Protein AF-A0A3D1AVF1-F1 (afdb_monomer_lite)

Sequence (156 aa):
MLLETNTVFRLLERMPGQIGWTDMTPGHSFSLTTPEGVNSGIAARLLALPGSLPAYAPTGNGLAADGAVTALILQSPSGKRLAYVPGLPGVSETLLAELSECDTILVDGTFWTDDELVRVEGFGKLARDIGHLPVSGAEGSLAKFSGVPTTRKIYI

Secondary structure (DSSP, 8-state):
-HHHH-HHHHHHTSSTTS-------TT-EEEEE-TT--EEEEEEEEEEE-----TTSPTTS---STTSEEEEEEE-TTS-EEEEES--S---HHHHHHHHT-SEEEE--S-SSTTHHHHHHSS---TGGGT---SSSTTSHHHHHTT--S-EEEE-

pLDDT: mean 88.51, std 9.91, range [57.47, 98.0]

Radius of gyration: 17.78 Å; chains: 1; bounding box: 40×47×43 Å

Foldseek 3Di:
DQLVPAVVNVVCPPDPLSDDDDDADAPDKDFDADSVRHGPQKIKHKHWDQDAAPPRGDPPPPPDSTRSAIWMWIAHNVRAIEIEHQFALADDPVNLVVCLSHQEYEHHAPAQAQCRCCVPVVDDHGCNVHRHFHCDDCRGPVVVCVPSPNHHYHYD

Structure (mmCIF, N/CA/C/O backbone):
data_AF-A0A3D1AVF1-F1
#
_entry.id   AF-A0A3D1AVF1-F1
#
loop_
_atom_site.group_PDB
_atom_site.id
_atom_site.type_symbol
_atom_site.label_atom_id
_atom_site.label_alt_id
_atom_site.label_comp_id
_at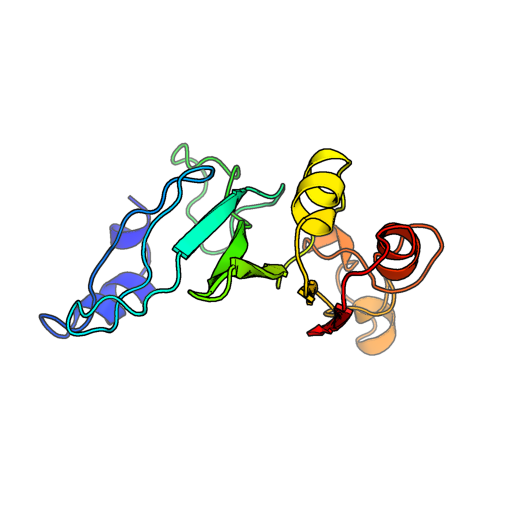om_site.label_asym_id
_atom_site.label_entity_id
_atom_site.label_seq_id
_atom_site.pdbx_PDB_ins_code
_atom_site.Cartn_x
_atom_site.Cartn_y
_atom_site.Cartn_z
_atom_site.occupancy
_atom_site.B_iso_or_equiv
_atom_site.auth_seq_id
_atom_site.auth_comp_id
_atom_site.auth_asym_id
_atom_site.auth_atom_id
_atom_site.pdbx_PDB_model_num
ATOM 1 N N . MET A 1 1 ? 14.296 17.783 10.866 1.00 61.38 1 MET A N 1
ATOM 2 C CA . MET A 1 1 ? 13.651 16.483 10.509 1.00 61.38 1 MET A CA 1
ATOM 3 C C . MET A 1 1 ? 12.705 16.722 9.315 1.00 61.38 1 MET A C 1
ATOM 5 O O . MET A 1 1 ? 12.344 17.873 9.152 1.00 61.38 1 MET A O 1
ATOM 9 N N . LEU A 1 2 ? 12.354 15.753 8.444 1.00 64.31 2 LEU A N 1
ATOM 10 C CA . LEU A 1 2 ? 11.735 15.962 7.095 1.00 64.31 2 LEU A CA 1
ATOM 11 C C . LEU A 1 2 ? 10.738 17.145 6.963 1.00 64.31 2 LEU A C 1
ATOM 13 O O . LEU A 1 2 ? 10.813 17.896 5.988 1.00 64.31 2 LEU A O 1
ATOM 17 N N . LEU A 1 3 ? 9.856 17.316 7.953 1.00 69.69 3 LEU A N 1
ATOM 18 C CA . LEU A 1 3 ? 8.843 18.379 8.044 1.00 69.69 3 LEU A CA 1
ATOM 19 C C . LEU A 1 3 ? 9.422 19.804 8.013 1.00 69.69 3 LEU A C 1
ATOM 21 O O . LEU A 1 3 ? 8.857 20.694 7.391 1.00 69.69 3 LEU A O 1
ATOM 25 N N . GLU A 1 4 ? 10.589 20.015 8.614 1.00 66.25 4 GLU A N 1
ATOM 26 C CA . GLU A 1 4 ? 11.241 21.329 8.692 1.00 66.25 4 GLU A CA 1
ATOM 27 C C . GLU A 1 4 ? 12.030 21.661 7.418 1.00 66.25 4 GLU A C 1
ATOM 29 O O . GLU A 1 4 ? 12.247 22.826 7.084 1.00 66.25 4 GLU A O 1
ATOM 34 N N . THR A 1 5 ? 12.487 20.628 6.705 1.00 66.94 5 THR A N 1
ATOM 35 C CA . THR A 1 5 ? 13.428 20.759 5.582 1.00 66.94 5 THR A CA 1
ATOM 36 C C . THR A 1 5 ? 12.757 20.814 4.212 1.00 66.94 5 THR A C 1
ATOM 38 O O . THR A 1 5 ? 13.400 21.217 3.247 1.00 66.94 5 THR A O 1
ATOM 41 N N . ASN A 1 6 ? 11.485 20.416 4.098 1.00 71.88 6 ASN A N 1
ATOM 42 C CA . ASN A 1 6 ? 10.771 20.375 2.822 1.00 71.88 6 ASN A CA 1
ATOM 43 C C . ASN A 1 6 ? 9.686 21.463 2.763 1.00 71.88 6 ASN A C 1
ATOM 45 O O . ASN A 1 6 ? 8.827 21.589 3.636 1.00 71.88 6 ASN A O 1
ATOM 49 N N . THR A 1 7 ? 9.740 22.272 1.705 1.00 75.88 7 THR A N 1
ATOM 50 C CA . THR A 1 7 ? 8.889 23.452 1.521 1.00 75.88 7 THR A CA 1
ATOM 51 C C . THR A 1 7 ? 7.401 23.125 1.418 1.00 75.88 7 THR A C 1
ATOM 53 O O . THR A 1 7 ? 6.592 23.965 1.805 1.00 75.88 7 THR A O 1
ATOM 56 N N . VAL A 1 8 ? 7.025 21.921 0.972 1.00 77.00 8 VAL A N 1
ATOM 57 C CA . VAL A 1 8 ? 5.621 21.479 0.916 1.00 77.00 8 VAL A CA 1
ATOM 58 C C . VAL A 1 8 ? 5.022 21.392 2.319 1.00 77.00 8 VAL A C 1
ATOM 60 O O . VAL A 1 8 ? 3.929 21.907 2.539 1.00 77.00 8 VAL A O 1
ATOM 63 N N . PHE A 1 9 ? 5.748 20.839 3.295 1.00 75.88 9 PHE A N 1
ATOM 64 C CA . PHE A 1 9 ? 5.256 20.753 4.676 1.00 75.88 9 PHE A CA 1
ATOM 65 C C . PHE A 1 9 ? 5.168 22.132 5.345 1.00 75.88 9 PHE A C 1
ATOM 67 O O . PHE A 1 9 ? 4.227 22.396 6.086 1.00 75.88 9 PHE A O 1
ATOM 74 N N . ARG A 1 10 ? 6.046 23.075 4.983 1.00 75.44 10 ARG A N 1
ATOM 75 C CA . ARG A 1 10 ? 5.931 24.470 5.450 1.00 75.44 10 ARG A CA 1
ATOM 76 C C . ARG A 1 10 ? 4.733 25.218 4.861 1.00 75.44 10 ARG A C 1
ATOM 78 O O . ARG A 1 10 ? 4.197 26.111 5.511 1.00 75.44 10 ARG A O 1
ATOM 85 N N . LEU A 1 11 ? 4.319 24.908 3.627 1.00 81.44 11 LEU A N 1
ATOM 86 C CA . LEU A 1 11 ? 3.098 25.484 3.036 1.00 81.44 11 LEU A CA 1
ATOM 87 C C . LEU A 1 11 ? 1.853 25.036 3.796 1.00 81.44 11 LEU A C 1
ATOM 89 O O . LEU A 1 11 ? 0.945 25.827 4.035 1.00 81.44 11 LEU A O 1
ATOM 93 N N . LEU A 1 12 ? 1.867 23.768 4.169 1.00 81.12 12 LEU A N 1
ATOM 94 C CA . LEU A 1 12 ? 0.857 23.056 4.926 1.00 81.12 12 LEU A CA 1
ATOM 95 C C . LEU A 1 12 ? 0.665 23.631 6.356 1.00 81.12 12 LEU A C 1
ATOM 97 O O . LEU A 1 12 ? -0.437 23.590 6.892 1.00 81.12 12 LEU A O 1
ATOM 101 N N . GLU A 1 13 ? 1.685 24.278 6.928 1.00 79.56 13 GLU A N 1
ATOM 102 C CA . GLU A 1 13 ? 1.629 24.956 8.239 1.00 79.56 13 GLU A CA 1
ATOM 103 C C . GLU A 1 13 ? 1.209 26.440 8.185 1.00 79.56 13 GLU A C 1
ATOM 105 O O . GLU A 1 13 ? 1.143 27.107 9.219 1.00 79.56 13 GLU A O 1
ATOM 110 N N . ARG A 1 14 ? 0.928 27.001 7.000 1.00 81.81 14 ARG A N 1
ATOM 111 C CA . ARG A 1 14 ? 0.628 28.443 6.859 1.00 81.81 14 ARG A CA 1
ATOM 112 C C . ARG A 1 14 ? -0.637 28.890 7.588 1.00 81.81 14 ARG A C 1
ATOM 114 O O . ARG A 1 14 ? -0.736 30.063 7.944 1.00 81.81 14 ARG A O 1
ATOM 121 N N . MET A 1 15 ? -1.596 27.988 7.768 1.00 83.38 15 MET A N 1
ATOM 122 C CA . MET A 1 15 ? -2.851 28.258 8.460 1.00 83.38 15 MET A CA 1
ATOM 123 C C . MET A 1 15 ? -2.862 27.510 9.801 1.00 83.38 15 MET A C 1
ATOM 125 O O . MET A 1 15 ? -2.815 26.277 9.804 1.00 83.38 15 MET A O 1
ATOM 129 N N . PRO A 1 16 ? -2.943 28.216 10.946 1.00 81.81 16 PRO A N 1
ATOM 130 C CA . PRO A 1 16 ? -3.027 27.571 12.252 1.00 81.81 16 PRO A CA 1
ATOM 131 C C . PRO A 1 16 ? -4.190 26.574 12.314 1.00 81.81 16 PRO A C 1
ATOM 133 O O . PRO A 1 16 ? -5.314 26.906 11.942 1.00 81.81 16 PRO A O 1
ATOM 136 N N . GLY A 1 17 ? -3.920 25.354 12.783 1.00 79.81 17 GLY A N 1
ATOM 137 C CA . GLY A 1 17 ? -4.931 24.300 12.921 1.00 79.81 17 GLY A CA 1
ATOM 138 C C . GLY A 1 17 ? -5.344 23.608 11.616 1.00 79.81 17 GLY A C 1
ATOM 139 O O . GLY A 1 17 ? -6.246 22.779 11.647 1.00 79.81 17 GLY A O 1
ATOM 140 N N . GLN A 1 18 ? -4.696 23.900 10.481 1.00 82.75 18 GLN A N 1
ATOM 141 C CA . GLN A 1 18 ? -4.982 23.221 9.211 1.00 82.75 18 GLN A CA 1
ATOM 142 C C . GLN A 1 18 ? -4.555 21.743 9.207 1.00 82.75 18 GLN A C 1
ATOM 144 O O . GLN A 1 18 ? -5.084 20.960 8.420 1.00 82.75 18 GLN A O 1
ATOM 149 N N . ILE A 1 19 ? -3.599 21.361 10.062 1.00 84.12 19 ILE A N 1
ATOM 150 C CA . ILE A 1 19 ? -3.006 20.020 10.084 1.00 84.12 19 ILE A CA 1
ATOM 151 C C . ILE A 1 19 ? -2.901 19.509 11.509 1.00 84.12 19 ILE A C 1
ATOM 153 O O . ILE A 1 19 ? -2.389 20.196 12.392 1.00 84.12 19 ILE A O 1
ATOM 157 N N . GLY A 1 20 ? -3.346 18.269 11.696 1.00 82.00 20 GLY A N 1
ATOM 158 C CA . GLY A 1 20 ? -3.006 17.443 12.843 1.00 82.00 20 GLY A CA 1
ATOM 159 C C . GLY A 1 20 ? -2.023 16.362 12.412 1.00 82.00 20 GLY A C 1
ATOM 160 O O . GLY A 1 20 ? -2.268 15.655 11.436 1.00 82.00 20 GLY A O 1
ATOM 161 N N . TRP A 1 21 ? -0.917 16.234 13.140 1.00 83.75 21 TRP A N 1
ATOM 162 C CA . TRP A 1 21 ? -0.005 15.105 12.989 1.00 83.75 21 TRP A CA 1
ATOM 163 C C . TRP A 1 21 ? -0.422 13.994 13.944 1.00 83.75 21 TRP A C 1
ATOM 165 O O . TRP A 1 21 ? -0.757 14.241 15.102 1.00 83.75 21 TRP A O 1
ATOM 175 N N . THR A 1 22 ? -0.427 12.761 13.456 1.00 84.38 22 THR A N 1
ATOM 176 C CA . THR A 1 22 ? -0.649 11.572 14.277 1.00 84.38 22 THR A CA 1
ATOM 177 C C . THR A 1 22 ? 0.402 10.556 13.895 1.00 84.38 22 THR A C 1
ATOM 179 O O . THR A 1 22 ? 0.448 10.111 12.748 1.00 84.38 22 THR A O 1
ATOM 182 N N . ASP A 1 23 ? 1.250 10.212 14.856 1.00 86.06 23 ASP A N 1
ATOM 183 C CA . ASP A 1 23 ? 2.268 9.197 14.650 1.00 86.06 23 ASP A CA 1
ATOM 184 C C . ASP A 1 23 ? 1.613 7.820 14.563 1.00 86.06 23 ASP A C 1
ATOM 186 O O . ASP A 1 23 ? 0.740 7.461 15.357 1.00 86.06 23 ASP A O 1
ATOM 190 N N . MET A 1 24 ? 2.047 7.039 13.579 1.00 87.06 24 MET A N 1
ATOM 191 C CA . MET A 1 24 ? 1.565 5.685 13.348 1.00 87.06 24 MET A CA 1
ATOM 192 C C . MET A 1 24 ? 2.764 4.751 13.265 1.00 87.06 24 MET A C 1
ATOM 194 O O . MET A 1 24 ? 3.630 4.907 12.405 1.00 87.06 24 MET A O 1
ATOM 198 N N . THR A 1 25 ? 2.805 3.760 14.150 1.00 88.88 25 THR A N 1
ATOM 199 C CA . THR A 1 25 ? 3.893 2.780 14.183 1.00 88.88 25 THR A CA 1
ATOM 200 C C . THR A 1 25 ? 3.492 1.536 13.390 1.00 88.88 25 THR A C 1
ATOM 202 O O . THR A 1 25 ? 2.468 0.923 13.713 1.00 88.88 25 THR A O 1
ATOM 205 N N . PRO A 1 26 ? 4.278 1.110 12.383 1.00 88.56 26 PRO A N 1
ATOM 206 C CA . PRO A 1 26 ? 4.065 -0.166 11.706 1.00 88.56 26 PRO A CA 1
ATOM 207 C C . PRO A 1 26 ? 3.910 -1.331 12.689 1.00 88.56 26 PRO A C 1
ATOM 209 O O . PRO A 1 26 ? 4.588 -1.397 13.712 1.00 88.56 26 PRO A O 1
ATOM 212 N N . GLY A 1 27 ? 2.984 -2.241 12.395 1.00 89.25 27 GLY A N 1
ATOM 213 C CA . GLY A 1 27 ? 2.651 -3.380 13.255 1.00 89.25 27 GLY A CA 1
ATOM 214 C C . GLY A 1 27 ? 1.677 -3.073 14.399 1.00 89.25 27 GLY A C 1
ATOM 215 O O . GLY A 1 27 ? 1.047 -4.001 14.904 1.00 89.25 27 GLY A O 1
ATOM 216 N N . HIS A 1 28 ? 1.466 -1.806 14.763 1.00 91.94 28 HIS A N 1
ATOM 217 C CA . HIS A 1 28 ? 0.514 -1.430 15.809 1.00 91.94 28 HIS A CA 1
ATOM 218 C C . HIS A 1 28 ? -0.845 -1.036 15.227 1.00 91.94 28 HIS A C 1
ATOM 220 O O . HIS A 1 28 ? -0.937 -0.402 14.175 1.00 91.94 28 HIS A O 1
ATOM 226 N N . SER A 1 29 ? -1.911 -1.431 15.926 1.00 93.62 29 SER A N 1
ATOM 227 C CA . SER A 1 29 ? -3.276 -1.046 15.562 1.00 93.62 29 SER A CA 1
ATOM 228 C C . SER A 1 29 ? -3.657 0.287 16.203 1.00 93.62 29 SER A C 1
ATOM 230 O O . SER A 1 29 ? -3.331 0.533 17.363 1.00 93.62 29 SER A O 1
ATOM 232 N N . PHE A 1 30 ? -4.390 1.117 15.469 1.00 94.44 30 PHE A N 1
ATOM 233 C CA . PHE A 1 30 ? -4.928 2.399 15.920 1.00 94.44 30 PHE A CA 1
ATOM 234 C C . PHE A 1 30 ? -6.360 2.590 15.406 1.00 94.44 30 PHE A C 1
ATOM 236 O O . PHE A 1 30 ? -6.789 1.923 14.467 1.00 94.44 30 PHE A O 1
ATOM 243 N N . SER A 1 31 ? -7.132 3.473 16.042 1.00 94.62 31 SER A N 1
ATOM 244 C CA . SER A 1 31 ? -8.480 3.821 15.570 1.00 94.62 31 SER A CA 1
ATOM 245 C C . SER A 1 31 ? -8.410 4.967 14.570 1.00 94.62 31 SER A C 1
ATOM 247 O O . SER A 1 31 ? -7.727 5.957 14.825 1.00 94.62 31 SER A O 1
ATOM 249 N N . LEU A 1 32 ? -9.155 4.867 13.471 1.00 93.00 32 LEU A N 1
ATOM 250 C CA . LEU A 1 32 ? -9.362 6.001 12.577 1.00 93.00 32 LEU A CA 1
ATOM 251 C C . LEU A 1 32 ? -10.410 6.942 13.165 1.00 93.00 32 LEU A C 1
ATOM 253 O O . LEU A 1 32 ? -11.506 6.513 13.546 1.00 93.00 32 LEU A O 1
ATOM 257 N N . THR A 1 33 ? -10.086 8.228 13.202 1.00 91.88 33 THR A N 1
ATOM 258 C CA . THR A 1 33 ? -10.977 9.282 13.681 1.00 91.88 33 THR A CA 1
ATOM 259 C C . THR A 1 33 ? -11.347 10.239 12.556 1.00 91.88 33 THR A C 1
ATOM 261 O O . THR A 1 33 ? -10.597 10.404 11.594 1.00 91.88 33 THR A O 1
ATOM 264 N N . THR A 1 34 ? -12.500 10.893 12.678 1.00 87.25 34 THR A N 1
ATOM 265 C CA . THR A 1 34 ? -12.822 12.062 11.851 1.00 87.25 34 THR A CA 1
ATOM 266 C C . THR A 1 34 ? -11.878 13.226 12.189 1.00 87.25 34 THR A C 1
ATOM 268 O O . THR A 1 34 ? -11.195 13.174 13.221 1.00 87.25 34 THR A O 1
ATOM 271 N N . PRO A 1 35 ? -11.832 14.293 11.370 1.00 81.50 35 PRO A N 1
ATOM 272 C CA . PRO A 1 35 ? -11.071 15.502 11.696 1.00 81.50 35 PRO A CA 1
ATOM 273 C C . PRO A 1 35 ? -11.442 16.120 13.055 1.00 81.50 35 PRO A C 1
ATOM 275 O O . PRO A 1 35 ? -10.596 16.711 13.718 1.00 81.50 35 PRO A O 1
ATOM 278 N N . GLU A 1 36 ? -12.681 15.931 13.511 1.00 86.38 36 GLU A N 1
ATOM 279 C CA . GLU A 1 36 ? -13.182 16.383 14.816 1.00 86.38 36 GLU A CA 1
ATOM 280 C C . GLU A 1 36 ? -12.810 15.432 15.972 1.00 86.38 36 GLU A C 1
ATOM 282 O O . GLU A 1 36 ? -13.224 15.647 17.110 1.00 86.38 36 GLU A O 1
ATOM 287 N N . GLY A 1 37 ? -12.055 14.363 15.700 1.00 87.56 37 GLY A N 1
ATOM 288 C CA . GLY A 1 37 ? -11.615 13.386 16.699 1.00 87.56 37 GLY A CA 1
ATOM 289 C C . GLY A 1 37 ? -12.648 12.306 17.034 1.00 87.56 37 GLY A C 1
ATOM 290 O O . GLY A 1 37 ? -12.452 11.541 17.979 1.00 87.56 37 GLY A O 1
ATOM 291 N N . VAL A 1 38 ? -13.743 12.202 16.276 1.00 93.06 38 VAL A N 1
ATOM 292 C CA . VAL A 1 38 ? -14.776 11.183 16.517 1.00 93.06 38 VAL A CA 1
ATOM 293 C C . VAL A 1 38 ? -14.295 9.827 16.007 1.00 93.06 38 VAL A C 1
ATOM 295 O O . VAL A 1 38 ? -13.886 9.705 14.856 1.00 93.06 38 VAL A O 1
ATOM 298 N N . ASN A 1 39 ? -14.355 8.789 16.844 1.00 93.62 39 ASN A N 1
ATOM 299 C CA . ASN A 1 39 ? -13.971 7.433 16.448 1.00 93.62 39 ASN A CA 1
ATOM 300 C C . ASN A 1 39 ? -14.929 6.891 15.371 1.00 93.62 39 ASN A C 1
ATOM 302 O O . ASN A 1 39 ? -16.141 6.839 15.578 1.00 93.62 39 ASN A O 1
ATOM 306 N N . SER A 1 40 ? -14.380 6.464 14.232 1.00 94.06 40 SER A N 1
ATOM 307 C CA . SER A 1 40 ? -15.151 5.906 13.108 1.00 94.06 40 SER A CA 1
ATOM 308 C C . SER A 1 40 ? -15.628 4.462 13.330 1.00 94.06 40 SER A C 1
ATOM 310 O O . SER A 1 40 ? -16.409 3.935 12.540 1.00 94.06 40 SER A O 1
ATOM 312 N N . GLY A 1 41 ? -15.124 3.793 14.368 1.00 95.69 41 GLY A N 1
ATOM 313 C CA . GLY A 1 41 ? -15.255 2.354 14.590 1.00 95.69 41 GLY A CA 1
ATOM 314 C C . GLY A 1 41 ? -14.325 1.506 13.716 1.00 95.69 41 GLY A C 1
ATOM 315 O O . GLY A 1 41 ? -14.339 0.282 13.833 1.00 95.69 41 GLY A O 1
ATOM 316 N N . ILE A 1 42 ? -13.522 2.125 12.844 1.00 96.62 42 ILE A N 1
ATOM 317 C CA . ILE A 1 42 ? -12.569 1.431 11.977 1.00 96.62 42 ILE A CA 1
ATOM 318 C C . ILE A 1 42 ? -11.212 1.374 12.676 1.00 96.62 42 ILE A C 1
ATOM 320 O O . ILE A 1 42 ? -10.617 2.406 12.995 1.00 96.62 42 ILE A O 1
ATOM 324 N N . ALA A 1 43 ? -10.712 0.158 12.880 1.00 96.75 43 ALA A N 1
ATOM 325 C CA . ALA A 1 43 ? -9.336 -0.066 13.299 1.00 96.75 43 ALA A CA 1
ATOM 326 C C . ALA A 1 43 ? -8.426 -0.142 12.068 1.00 96.75 43 ALA A C 1
ATOM 328 O O . ALA A 1 43 ? -8.814 -0.676 11.030 1.00 96.75 43 ALA A O 1
ATOM 329 N N . ALA A 1 44 ? -7.213 0.376 12.190 1.00 96.50 44 ALA A N 1
ATOM 330 C CA . ALA A 1 44 ? -6.214 0.405 11.140 1.00 96.50 44 ALA A CA 1
ATOM 331 C C . ALA A 1 44 ? -4.867 -0.096 11.666 1.00 96.50 44 ALA A C 1
ATOM 333 O O . ALA A 1 44 ? -4.530 0.136 12.825 1.00 96.50 44 ALA A O 1
ATOM 334 N N . ARG A 1 45 ? -4.087 -0.767 10.819 1.00 96.06 45 ARG A N 1
ATOM 335 C CA . ARG A 1 45 ? -2.708 -1.181 11.108 1.00 96.06 45 ARG A CA 1
ATOM 336 C C . ARG A 1 45 ? -1.844 -0.992 9.870 1.00 96.06 45 ARG A C 1
ATOM 338 O O . ARG A 1 45 ? -2.244 -1.377 8.773 1.00 96.06 45 ARG A O 1
ATOM 345 N N . LEU A 1 46 ? -0.655 -0.427 10.060 1.00 94.44 46 LEU A N 1
ATOM 346 C CA . LEU A 1 46 ? 0.327 -0.260 8.992 1.00 94.44 46 LEU A CA 1
ATOM 347 C C . LEU A 1 46 ? 1.208 -1.501 8.856 1.00 94.44 46 LEU A C 1
ATOM 349 O O . LEU A 1 46 ? 1.696 -2.040 9.852 1.00 94.44 46 LEU A O 1
ATOM 353 N N . LEU A 1 47 ? 1.456 -1.902 7.614 1.00 92.56 47 LEU A N 1
ATOM 354 C CA . LEU A 1 47 ? 2.479 -2.871 7.240 1.00 92.56 47 LEU A CA 1
ATOM 355 C C . LEU A 1 47 ? 3.568 -2.134 6.464 1.00 92.56 47 LEU A C 1
ATOM 357 O O . LEU A 1 47 ? 3.283 -1.528 5.432 1.00 92.56 47 LEU A O 1
ATOM 361 N N . ALA A 1 48 ? 4.804 -2.184 6.952 1.00 91.75 48 ALA A N 1
ATOM 362 C CA . ALA A 1 48 ? 5.945 -1.660 6.214 1.00 91.75 48 ALA A CA 1
ATOM 363 C C . ALA A 1 48 ? 6.265 -2.585 5.034 1.00 91.75 48 ALA A C 1
ATOM 365 O O . ALA A 1 48 ? 6.370 -3.802 5.204 1.00 91.75 48 ALA A O 1
ATOM 366 N N . LEU A 1 49 ? 6.422 -2.002 3.849 1.00 90.75 49 LEU A N 1
ATOM 367 C CA . LEU A 1 49 ? 6.862 -2.702 2.649 1.00 90.75 49 LEU A CA 1
ATOM 368 C C . LEU A 1 49 ? 8.301 -2.287 2.309 1.00 90.75 49 LEU A C 1
ATOM 370 O O . LEU A 1 49 ? 8.720 -1.184 2.678 1.00 90.75 49 LEU A O 1
ATOM 374 N N . PRO A 1 50 ? 9.066 -3.140 1.601 1.00 86.25 50 PRO A N 1
ATOM 375 C CA . PRO A 1 50 ? 10.343 -2.730 1.026 1.00 86.25 50 PRO A CA 1
ATOM 376 C C . PRO A 1 50 ? 10.143 -1.503 0.139 1.00 86.25 50 PRO A C 1
ATOM 378 O O . PRO A 1 50 ? 9.105 -1.374 -0.495 1.00 86.25 50 PRO A O 1
ATOM 381 N N . GLY A 1 51 ? 11.118 -0.609 0.047 1.00 83.94 51 GLY A N 1
ATOM 382 C CA . GLY A 1 51 ? 10.979 0.551 -0.821 1.00 83.94 51 GLY A CA 1
AT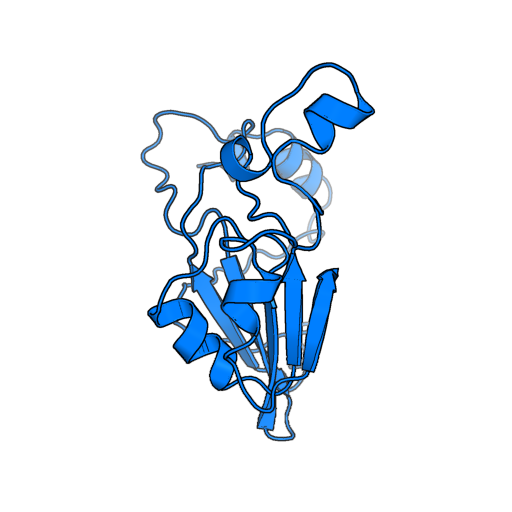OM 383 C C . GLY A 1 51 ? 12.154 1.500 -0.721 1.00 83.94 51 GLY A C 1
ATOM 384 O O . GLY A 1 51 ? 13.081 1.296 0.060 1.00 83.94 51 GLY A O 1
ATOM 385 N N . SER A 1 52 ? 12.103 2.548 -1.532 1.00 81.50 52 SER A N 1
ATOM 386 C CA . SER A 1 52 ? 13.033 3.669 -1.471 1.00 81.50 52 SER A CA 1
ATOM 387 C C . SER A 1 52 ? 12.305 4.911 -0.990 1.00 81.50 52 SER A C 1
ATOM 389 O O . SER A 1 52 ? 11.125 5.105 -1.282 1.00 81.50 52 SER A O 1
ATOM 391 N N . LEU A 1 53 ? 13.029 5.795 -0.308 1.00 84.25 53 LEU A N 1
ATOM 392 C CA . LEU A 1 53 ? 12.507 7.120 -0.017 1.00 84.25 53 LEU A CA 1
ATOM 393 C C . LEU A 1 53 ? 12.163 7.856 -1.326 1.00 84.25 53 LEU A C 1
ATOM 395 O O . LEU A 1 53 ? 12.862 7.686 -2.331 1.00 84.25 53 LEU A O 1
ATOM 399 N N . PRO A 1 54 ? 11.113 8.691 -1.326 1.00 81.94 54 PRO A N 1
ATOM 400 C CA . PRO A 1 54 ? 10.792 9.510 -2.484 1.00 81.94 54 PRO A CA 1
ATOM 401 C C . PRO A 1 54 ? 11.937 10.486 -2.783 1.00 81.94 54 PRO A C 1
ATOM 403 O O . PRO A 1 54 ? 12.643 10.922 -1.877 1.00 81.94 54 PRO A O 1
ATOM 406 N N . ALA A 1 55 ? 12.094 10.884 -4.047 1.00 82.56 55 ALA A N 1
ATOM 407 C CA . ALA A 1 55 ? 13.226 11.705 -4.500 1.00 82.56 55 ALA A CA 1
ATOM 408 C C . ALA A 1 55 ? 13.358 13.068 -3.789 1.00 82.56 55 ALA A C 1
ATOM 410 O O . ALA A 1 55 ? 14.441 13.643 -3.755 1.00 82.56 55 ALA A O 1
ATOM 411 N N . TYR A 1 56 ? 12.268 13.592 -3.220 1.00 79.69 56 TYR A N 1
ATOM 412 C CA . TYR A 1 56 ? 12.281 14.834 -2.441 1.00 79.69 56 TYR A CA 1
ATOM 413 C C . TYR A 1 56 ? 12.742 14.645 -0.987 1.00 79.69 56 TYR A C 1
ATOM 415 O O . TYR A 1 56 ? 12.894 15.633 -0.263 1.00 79.69 56 TYR A O 1
ATOM 423 N N . ALA A 1 57 ? 12.879 13.404 -0.511 1.00 80.62 57 ALA A N 1
ATOM 424 C CA . ALA A 1 57 ? 13.350 13.132 0.836 1.00 80.62 57 ALA A CA 1
ATOM 425 C C . ALA A 1 57 ? 14.856 13.442 0.927 1.00 80.62 57 ALA A C 1
ATOM 427 O O . ALA A 1 57 ? 15.619 13.072 0.033 1.00 80.62 57 ALA A O 1
ATOM 428 N N . PRO A 1 58 ? 15.312 14.112 1.997 1.00 71.94 58 PRO A N 1
ATOM 429 C CA . PRO A 1 58 ? 16.709 14.480 2.146 1.00 71.94 58 PRO A CA 1
ATOM 430 C C . PRO A 1 58 ? 17.583 13.233 2.323 1.00 71.94 58 PRO A C 1
ATOM 432 O O . PRO A 1 58 ? 17.347 12.401 3.201 1.00 71.94 58 PRO A O 1
ATOM 435 N N . THR A 1 59 ? 18.624 13.122 1.501 1.00 64.62 59 THR A N 1
ATOM 436 C CA . THR A 1 59 ? 19.637 12.066 1.595 1.00 64.62 59 THR A CA 1
ATOM 437 C C . THR A 1 59 ? 20.601 12.335 2.753 1.00 64.62 59 THR A C 1
ATOM 439 O O . THR A 1 59 ? 21.077 13.457 2.893 1.00 64.62 59 THR A O 1
ATOM 442 N N . GLY A 1 60 ? 20.951 11.307 3.537 1.00 58.56 60 GLY A N 1
ATOM 443 C CA . GLY A 1 60 ? 22.032 11.383 4.538 1.00 58.56 60 GLY A CA 1
ATOM 444 C C . GLY A 1 60 ? 21.604 11.644 5.987 1.00 58.56 60 GLY A C 1
ATOM 445 O O . GLY A 1 60 ? 22.456 11.672 6.869 1.00 58.56 60 GLY A O 1
ATOM 446 N N . ASN A 1 61 ? 20.303 11.765 6.265 1.00 58.78 61 ASN A N 1
ATOM 447 C CA . ASN A 1 61 ? 19.800 12.133 7.598 1.00 58.78 61 ASN A CA 1
ATOM 448 C C . ASN A 1 61 ? 19.459 10.926 8.495 1.00 58.78 61 ASN A C 1
ATOM 450 O O . ASN A 1 61 ? 18.766 11.088 9.495 1.00 58.78 61 ASN A O 1
ATOM 454 N N . GLY A 1 62 ? 19.871 9.709 8.120 1.00 57.47 62 GLY A N 1
ATOM 455 C CA . GLY A 1 62 ? 19.520 8.485 8.852 1.00 57.47 62 GLY A CA 1
ATOM 456 C C . GLY A 1 62 ? 18.038 8.095 8.770 1.00 57.47 62 GLY A C 1
ATOM 457 O O . GLY A 1 62 ? 17.591 7.263 9.552 1.00 57.47 62 GLY A O 1
ATOM 458 N N . LEU A 1 63 ? 17.271 8.679 7.838 1.00 64.75 63 LEU A N 1
ATOM 459 C CA . LEU A 1 63 ? 15.913 8.225 7.538 1.00 64.75 63 LEU A CA 1
ATOM 460 C C . LEU A 1 63 ? 15.997 6.810 6.960 1.00 64.75 63 LEU A C 1
ATOM 462 O O . LEU A 1 63 ? 16.543 6.615 5.873 1.00 64.75 63 LEU A O 1
ATOM 466 N N . ALA A 1 64 ? 15.483 5.832 7.703 1.00 66.44 64 ALA A N 1
ATOM 467 C CA . ALA A 1 64 ? 15.361 4.475 7.205 1.00 66.44 64 ALA A CA 1
ATOM 468 C C . ALA A 1 64 ? 14.365 4.461 6.038 1.00 66.44 64 ALA A C 1
ATOM 470 O O . ALA A 1 64 ? 13.308 5.089 6.101 1.00 66.44 64 ALA A O 1
ATOM 471 N N . ALA A 1 65 ? 14.711 3.752 4.965 1.00 69.38 65 ALA A N 1
ATOM 472 C CA . ALA A 1 65 ? 13.764 3.472 3.890 1.00 69.38 65 ALA A CA 1
ATOM 473 C C . ALA A 1 65 ? 12.685 2.462 4.333 1.00 69.38 65 ALA A C 1
ATOM 475 O O . ALA A 1 65 ? 11.651 2.332 3.680 1.00 69.38 65 ALA A O 1
ATOM 476 N N . ASP A 1 66 ? 12.911 1.782 5.461 1.00 68.69 66 ASP A N 1
ATOM 477 C CA . ASP A 1 66 ? 11.966 0.867 6.087 1.00 68.69 66 ASP A CA 1
ATOM 478 C C . ASP A 1 66 ? 10.679 1.615 6.453 1.00 68.69 66 ASP A C 1
ATOM 480 O O . ASP A 1 66 ? 10.671 2.516 7.291 1.00 68.69 66 ASP A O 1
ATOM 484 N N . GLY A 1 67 ? 9.578 1.251 5.790 1.00 71.75 67 GLY A N 1
ATOM 485 C CA . GLY A 1 67 ? 8.287 1.923 5.955 1.00 71.75 67 GLY A CA 1
ATOM 486 C C . GLY A 1 67 ? 8.092 3.168 5.083 1.00 71.75 67 GLY A C 1
ATOM 487 O O . GLY A 1 67 ? 7.082 3.847 5.240 1.00 71.75 67 GLY A O 1
ATOM 488 N N . ALA A 1 68 ? 8.994 3.456 4.136 1.00 81.12 68 ALA A N 1
ATOM 489 C CA . ALA A 1 68 ? 8.769 4.485 3.112 1.00 81.12 68 ALA A CA 1
ATOM 490 C C . ALA A 1 68 ? 7.564 4.156 2.215 1.00 81.12 68 ALA A C 1
ATOM 492 O O . ALA A 1 68 ? 6.874 5.051 1.731 1.00 81.12 68 ALA A O 1
ATOM 493 N N . VAL A 1 69 ? 7.303 2.862 2.028 1.00 85.75 69 VAL A N 1
ATOM 494 C CA . VAL A 1 69 ? 6.092 2.333 1.407 1.00 85.75 69 VAL A CA 1
ATOM 495 C C . VAL A 1 69 ? 5.330 1.565 2.479 1.00 85.75 69 VAL A C 1
ATOM 497 O O . VAL A 1 69 ? 5.914 0.771 3.221 1.00 85.75 69 VAL A O 1
ATOM 500 N N . THR A 1 70 ? 4.023 1.802 2.581 1.00 91.25 70 THR A N 1
ATOM 501 C CA . THR A 1 70 ? 3.173 1.111 3.553 1.00 91.25 70 THR A CA 1
ATOM 502 C C . THR A 1 70 ? 1.893 0.601 2.916 1.00 91.25 70 THR A C 1
ATOM 504 O O . THR A 1 70 ? 1.300 1.245 2.052 1.00 91.25 70 THR A O 1
ATOM 507 N N . ALA A 1 71 ? 1.465 -0.569 3.378 1.00 94.44 71 ALA A N 1
ATOM 508 C CA . ALA A 1 71 ? 0.108 -1.051 3.201 1.00 94.44 71 ALA A CA 1
ATOM 509 C C . ALA A 1 71 ? -0.712 -0.754 4.460 1.00 94.44 71 ALA A C 1
ATOM 511 O O . ALA A 1 71 ? -0.187 -0.763 5.578 1.00 94.44 71 ALA A O 1
ATOM 512 N N . LEU A 1 72 ? -2.009 -0.529 4.280 1.00 96.44 72 LEU A N 1
ATOM 513 C CA . LEU A 1 72 ? -2.949 -0.282 5.366 1.00 96.44 72 LEU A CA 1
ATOM 514 C C . LEU A 1 72 ? -3.938 -1.441 5.464 1.00 96.44 72 LEU A C 1
ATOM 516 O O . LEU A 1 72 ? -4.646 -1.743 4.506 1.00 96.44 72 LEU A O 1
ATOM 520 N N . ILE A 1 73 ? -4.003 -2.077 6.630 1.00 97.12 73 ILE A N 1
ATOM 521 C CA . ILE A 1 73 ? -5.026 -3.072 6.952 1.00 97.12 73 ILE A CA 1
ATOM 522 C C . ILE A 1 73 ? -6.107 -2.374 7.762 1.00 97.12 73 ILE A C 1
ATOM 524 O O . ILE A 1 73 ? -5.841 -1.882 8.855 1.00 97.12 73 ILE A O 1
ATOM 528 N N . LEU A 1 74 ? -7.318 -2.336 7.224 1.00 97.50 74 LEU A N 1
ATOM 529 C CA . LEU A 1 74 ? -8.494 -1.725 7.826 1.00 97.50 74 LEU A CA 1
ATOM 530 C C . LEU A 1 74 ? -9.451 -2.814 8.291 1.00 97.50 74 LEU A C 1
ATOM 532 O O . LEU A 1 74 ? -9.727 -3.749 7.544 1.00 97.50 74 LEU A O 1
ATOM 536 N N . GLN A 1 75 ? -9.998 -2.678 9.491 1.00 97.88 75 GLN A N 1
ATOM 537 C CA . GLN A 1 75 ? -11.016 -3.567 10.031 1.00 97.88 75 GLN A CA 1
ATOM 538 C C . GLN A 1 75 ? -12.249 -2.759 10.426 1.00 97.88 75 GLN A C 1
ATOM 540 O O . GLN A 1 75 ? -12.178 -1.834 11.233 1.00 97.88 75 GLN A O 1
ATOM 545 N N . SER A 1 76 ? -13.387 -3.129 9.849 1.00 97.19 76 SER A N 1
ATOM 546 C CA . SER A 1 76 ? -14.685 -2.521 10.148 1.00 97.19 76 SER A CA 1
ATOM 547 C C . SER A 1 76 ? -15.281 -3.051 11.465 1.00 97.19 76 SER A C 1
ATOM 549 O O . SER A 1 76 ? -14.912 -4.146 11.902 1.00 97.19 76 SER A O 1
ATOM 551 N N . PRO A 1 77 ? -16.296 -2.372 12.039 1.00 95.94 77 PRO A N 1
ATOM 552 C CA . PRO A 1 77 ? -17.030 -2.871 13.208 1.00 95.94 77 PRO A CA 1
ATOM 553 C C . PRO A 1 77 ? -17.659 -4.259 13.019 1.00 95.94 77 PRO A C 1
ATOM 555 O O . PRO A 1 77 ? -17.870 -4.982 13.985 1.00 95.94 77 PRO A O 1
ATOM 558 N N . SER A 1 78 ? -17.944 -4.651 11.772 1.00 96.31 78 SER A N 1
ATOM 559 C CA . SER A 1 78 ? -18.479 -5.980 11.442 1.00 96.31 78 SER A CA 1
ATOM 560 C C . SER A 1 78 ? -17.433 -7.104 11.490 1.00 96.31 78 SER A C 1
ATOM 562 O O . SER A 1 78 ? -17.768 -8.265 11.272 1.00 96.31 78 SER A O 1
ATOM 564 N N . GLY A 1 79 ? -16.160 -6.767 11.717 1.00 95.50 79 GLY A N 1
ATOM 565 C CA . GLY A 1 79 ? -15.033 -7.699 11.667 1.00 95.50 79 GLY A CA 1
ATOM 566 C C . GLY A 1 79 ? -14.432 -7.879 10.272 1.00 95.50 79 GLY A C 1
ATOM 567 O O . GLY A 1 79 ? -13.371 -8.483 10.154 1.00 95.50 79 GLY A O 1
ATOM 568 N N . LYS A 1 80 ? -15.057 -7.327 9.221 1.00 96.25 80 LYS A N 1
ATOM 569 C CA . LYS A 1 80 ? -14.539 -7.395 7.847 1.00 96.25 80 LYS A CA 1
ATOM 570 C C . LYS A 1 80 ? -13.267 -6.579 7.664 1.00 96.25 80 LYS A C 1
ATOM 572 O O . LYS A 1 80 ? -13.201 -5.450 8.164 1.00 96.25 80 LYS A O 1
ATOM 577 N N . ARG A 1 81 ? -12.307 -7.140 6.925 1.00 96.88 81 ARG A N 1
ATOM 578 C CA . ARG A 1 81 ? -10.953 -6.611 6.726 1.00 96.88 81 ARG A CA 1
ATOM 579 C C . ARG A 1 81 ? -10.684 -6.223 5.269 1.00 96.88 81 ARG A C 1
ATOM 581 O O . ARG A 1 81 ? -10.961 -6.992 4.349 1.00 96.88 81 ARG A O 1
ATOM 588 N N . LEU A 1 82 ? -10.105 -5.043 5.073 1.00 97.38 82 LEU A N 1
ATOM 589 C CA . LEU A 1 82 ? -9.671 -4.496 3.789 1.00 97.38 82 LEU A CA 1
ATOM 590 C C . LEU A 1 82 ? -8.166 -4.234 3.841 1.00 97.38 82 LEU A C 1
ATOM 592 O O . LEU A 1 82 ? -7.705 -3.506 4.717 1.00 97.38 82 LEU A O 1
ATOM 596 N N . ALA A 1 83 ? -7.417 -4.770 2.887 1.00 96.94 83 ALA A N 1
ATOM 597 C CA . ALA A 1 83 ? -6.049 -4.344 2.639 1.00 96.94 83 ALA A CA 1
ATOM 598 C C . ALA A 1 83 ? -6.023 -3.271 1.548 1.00 96.94 83 ALA A C 1
ATOM 600 O O . ALA A 1 83 ? -6.604 -3.458 0.480 1.00 96.94 83 ALA A O 1
ATOM 601 N N . TYR A 1 84 ? -5.333 -2.168 1.808 1.00 97.44 84 TYR A N 1
ATOM 602 C CA . TYR A 1 84 ? -5.063 -1.105 0.849 1.00 97.44 84 TYR A CA 1
ATOM 603 C C . TYR A 1 84 ? -3.556 -1.030 0.600 1.00 97.44 84 TYR A C 1
ATOM 605 O O . TYR A 1 84 ? -2.785 -0.699 1.503 1.00 97.44 84 TYR A O 1
ATOM 613 N N . VAL A 1 85 ? -3.144 -1.386 -0.617 1.00 96.25 85 VAL A N 1
ATOM 614 C CA . VAL A 1 85 ? -1.745 -1.544 -1.036 1.00 96.25 85 VAL A CA 1
ATOM 615 C C . VAL A 1 85 ? -1.517 -0.789 -2.353 1.00 96.25 85 VAL A C 1
ATOM 617 O O . VAL A 1 85 ? -1.360 -1.418 -3.395 1.00 96.25 85 VAL A O 1
ATOM 620 N N . PRO A 1 86 ? -1.543 0.556 -2.348 1.00 94.75 86 PRO A N 1
ATOM 621 C CA . PRO A 1 86 ? -1.493 1.358 -3.576 1.00 94.75 86 PRO A CA 1
ATOM 622 C C . PRO A 1 86 ? -0.117 1.374 -4.257 1.00 94.75 86 PRO A C 1
ATOM 624 O O . PRO A 1 86 ? -0.026 1.723 -5.425 1.00 94.75 86 PRO A O 1
ATOM 627 N N . GLY A 1 87 ? 0.947 1.014 -3.535 1.00 93.44 87 GLY A N 1
ATOM 628 C CA . GLY A 1 87 ? 2.281 0.794 -4.084 1.00 93.44 87 GLY A CA 1
ATOM 629 C C . GLY A 1 87 ? 2.777 -0.581 -3.662 1.00 93.44 87 GLY A C 1
ATOM 630 O O . GLY A 1 87 ? 2.858 -0.866 -2.463 1.00 93.44 87 GLY A O 1
ATOM 631 N N . LEU A 1 88 ? 3.084 -1.436 -4.635 1.00 94.50 88 LEU A N 1
ATOM 632 C CA . LEU A 1 88 ? 3.515 -2.811 -4.409 1.00 94.50 88 LEU A CA 1
ATOM 633 C C . LEU A 1 88 ? 4.860 -3.064 -5.102 1.00 94.50 88 LEU A C 1
ATOM 635 O O . LEU A 1 88 ? 4.885 -3.510 -6.244 1.00 94.50 88 LEU A O 1
ATOM 639 N N . PRO A 1 89 ? 5.991 -2.874 -4.411 1.00 92.25 89 PRO A N 1
ATOM 640 C CA . PRO A 1 89 ? 7.313 -3.110 -4.996 1.00 92.25 89 PRO A CA 1
ATOM 641 C C . PRO A 1 89 ? 7.642 -4.598 -5.148 1.00 92.25 89 PRO A C 1
ATOM 643 O O . PRO A 1 89 ? 8.499 -4.987 -5.939 1.00 92.25 89 PRO A O 1
ATOM 646 N N . GLY A 1 90 ? 6.957 -5.454 -4.393 1.00 92.50 90 GLY A N 1
ATOM 647 C CA . GLY A 1 90 ? 7.142 -6.894 -4.425 1.00 92.50 90 GLY A CA 1
ATOM 648 C C . GLY A 1 90 ? 6.197 -7.600 -3.464 1.00 92.50 90 GLY A C 1
ATOM 649 O O . GLY A 1 90 ? 5.539 -6.974 -2.637 1.00 92.50 90 GLY A O 1
ATOM 650 N N . VAL A 1 91 ? 6.139 -8.924 -3.575 1.00 92.44 91 VAL A N 1
ATOM 651 C CA . VAL A 1 91 ? 5.260 -9.770 -2.764 1.00 92.44 91 VAL A CA 1
ATOM 652 C C . VAL A 1 91 ? 6.115 -10.782 -2.014 1.00 92.44 91 VAL A C 1
ATOM 654 O O . VAL A 1 91 ? 6.728 -11.650 -2.633 1.00 92.44 91 VAL A O 1
ATOM 657 N N . SER A 1 92 ? 6.165 -10.650 -0.689 1.00 92.12 92 SER A N 1
ATOM 658 C CA . SER A 1 92 ? 6.797 -11.617 0.212 1.00 92.12 92 SER A CA 1
ATOM 659 C C . SER A 1 92 ? 5.771 -12.612 0.758 1.00 92.12 92 SER A C 1
ATOM 661 O O . SER A 1 92 ? 4.568 -12.347 0.749 1.00 92.12 92 SER A O 1
ATOM 663 N N . GLU A 1 93 ? 6.245 -13.741 1.286 1.00 92.06 93 GLU A N 1
ATOM 664 C CA . GLU A 1 93 ? 5.387 -14.727 1.958 1.00 92.06 93 GLU A CA 1
ATOM 665 C C . GLU A 1 93 ? 4.658 -14.119 3.165 1.00 92.06 93 GLU A C 1
ATOM 667 O O . GLU A 1 93 ? 3.458 -14.324 3.328 1.00 92.06 93 GLU A O 1
ATOM 672 N N . THR A 1 94 ? 5.346 -13.290 3.959 1.00 91.50 94 THR A N 1
ATOM 673 C CA . THR A 1 94 ? 4.744 -12.577 5.096 1.00 91.50 94 THR A CA 1
ATOM 674 C C . THR A 1 94 ? 3.632 -11.632 4.652 1.00 91.50 94 THR A C 1
ATOM 676 O O . THR A 1 94 ? 2.583 -11.578 5.290 1.00 91.50 94 THR A O 1
ATOM 679 N N . LEU A 1 95 ? 3.828 -10.904 3.545 1.00 92.00 95 LEU A N 1
ATOM 680 C CA . LEU A 1 95 ? 2.783 -10.040 3.002 1.00 92.00 95 LEU A CA 1
ATOM 681 C C . LEU A 1 95 ? 1.588 -10.871 2.525 1.00 92.00 95 LEU A C 1
ATOM 683 O O . LEU A 1 95 ? 0.454 -10.525 2.831 1.00 92.00 95 LEU A O 1
ATOM 687 N N . LEU A 1 96 ? 1.821 -11.980 1.819 1.00 92.50 96 LEU A N 1
ATOM 688 C CA . LEU A 1 96 ? 0.737 -12.863 1.376 1.00 92.50 96 LEU A CA 1
ATOM 689 C C . LEU A 1 96 ? -0.078 -13.413 2.548 1.00 92.50 96 LEU A C 1
ATOM 691 O O . LEU A 1 96 ? -1.303 -13.411 2.461 1.00 92.50 96 LEU A O 1
ATOM 695 N N . ALA A 1 97 ? 0.582 -13.821 3.634 1.00 92.06 97 ALA A N 1
ATOM 696 C C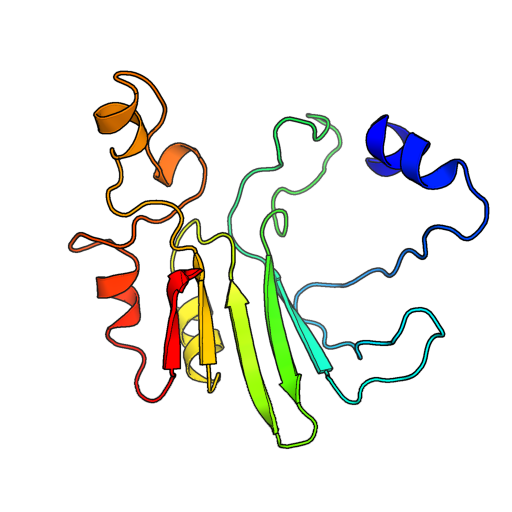A . ALA A 1 97 ? -0.085 -14.304 4.841 1.00 92.06 97 ALA A CA 1
ATOM 697 C C . ALA A 1 97 ? -0.938 -13.215 5.516 1.00 92.06 97 ALA A C 1
ATOM 699 O O . ALA A 1 97 ? -2.043 -13.482 5.974 1.00 92.06 97 ALA A O 1
ATOM 700 N N . GLU A 1 98 ? -0.473 -11.965 5.546 1.00 92.25 98 GLU A N 1
ATOM 701 C CA . GLU A 1 98 ? -1.267 -10.845 6.074 1.00 92.25 98 GLU A CA 1
ATOM 702 C C . GLU A 1 98 ? -2.483 -10.526 5.188 1.00 92.25 98 GLU A C 1
ATOM 704 O O . GLU A 1 98 ? -3.578 -10.235 5.681 1.00 92.25 98 GLU A O 1
ATOM 709 N N . LEU A 1 99 ? -2.300 -10.591 3.867 1.00 92.94 99 LEU A N 1
ATOM 710 C CA . LEU A 1 99 ? -3.347 -10.302 2.891 1.00 92.94 99 LEU A CA 1
ATOM 711 C C . LEU A 1 99 ? -4.390 -11.424 2.786 1.00 92.94 99 LEU A C 1
ATOM 713 O O . LEU A 1 99 ? -5.550 -11.124 2.505 1.00 92.94 99 LEU A O 1
ATOM 717 N N . SER A 1 100 ? -4.025 -12.686 3.044 1.00 92.56 100 SER A N 1
ATOM 718 C CA . SER A 1 100 ? -4.976 -13.810 3.044 1.00 92.56 100 SER A CA 1
ATOM 719 C C . SER A 1 100 ? -6.008 -13.732 4.164 1.00 92.56 100 SER A C 1
ATOM 721 O O . SER A 1 100 ? -7.084 -14.308 4.045 1.00 92.56 100 SER A O 1
ATOM 723 N N . GLU A 1 101 ? -5.719 -12.976 5.221 1.00 93.31 101 GLU A N 1
ATOM 724 C CA . GLU A 1 101 ? -6.653 -12.715 6.319 1.00 93.31 101 GLU A CA 1
ATOM 725 C C . GLU A 1 101 ? -7.638 -11.570 6.015 1.00 93.31 101 GLU A C 1
ATOM 727 O O . GLU A 1 101 ? -8.430 -11.179 6.878 1.00 93.31 101 GLU A O 1
ATOM 732 N N . CYS A 1 102 ? -7.568 -10.973 4.820 1.00 95.06 102 CYS A N 1
ATOM 733 C CA . CYS A 1 102 ? -8.443 -9.880 4.408 1.00 95.06 102 CYS A CA 1
ATOM 734 C C . CYS A 1 102 ? -9.579 -10.374 3.503 1.00 95.06 102 CYS A C 1
ATOM 736 O O . CYS A 1 102 ? -9.392 -11.233 2.642 1.00 95.06 102 CYS A O 1
ATOM 738 N N . ASP A 1 103 ? -10.761 -9.772 3.643 1.00 96.19 103 ASP A N 1
ATOM 739 C CA . ASP A 1 103 ? -11.917 -10.053 2.783 1.00 96.19 103 ASP A CA 1
ATOM 740 C C . ASP A 1 103 ? -11.795 -9.357 1.420 1.00 96.19 103 ASP A C 1
ATOM 742 O O . ASP A 1 103 ? -12.340 -9.812 0.410 1.00 96.19 103 ASP A O 1
ATOM 746 N N . THR A 1 104 ? -11.095 -8.221 1.369 1.00 96.75 104 THR A N 1
ATOM 747 C CA . THR A 1 104 ? -10.827 -7.479 0.131 1.00 96.75 104 THR A CA 1
ATOM 748 C C . THR A 1 104 ? -9.413 -6.910 0.127 1.00 96.75 104 THR A C 1
ATOM 750 O O . THR A 1 104 ? -8.915 -6.463 1.157 1.00 96.75 104 THR A O 1
ATOM 753 N N . ILE A 1 105 ? -8.781 -6.907 -1.042 1.00 96.44 105 ILE A N 1
ATOM 754 C CA . ILE A 1 105 ? -7.481 -6.290 -1.303 1.00 96.44 105 ILE A CA 1
ATOM 755 C C . ILE A 1 105 ? -7.663 -5.283 -2.439 1.00 96.44 105 ILE A C 1
ATOM 757 O O . ILE A 1 105 ? -8.095 -5.657 -3.532 1.00 96.44 105 ILE A O 1
ATOM 761 N N . LEU A 1 106 ? -7.318 -4.025 -2.179 1.00 97.81 106 LEU A N 1
ATOM 762 C CA . LEU A 1 106 ? -7.068 -3.008 -3.197 1.00 97.81 106 LEU A CA 1
ATOM 763 C C . LEU A 1 106 ? -5.560 -2.940 -3.400 1.00 97.81 106 LEU A C 1
ATOM 765 O O . LEU A 1 106 ? -4.835 -2.674 -2.440 1.00 97.81 106 LEU A O 1
ATOM 769 N N . VAL A 1 107 ? -5.092 -3.225 -4.606 1.00 96.75 107 VAL A N 1
ATOM 770 C CA . VAL A 1 107 ? -3.666 -3.390 -4.884 1.00 96.75 107 VAL A CA 1
ATOM 771 C C . VAL A 1 107 ? -3.237 -2.583 -6.096 1.00 96.75 107 VAL A C 1
ATOM 773 O O . VAL A 1 107 ? -3.999 -2.420 -7.039 1.00 96.75 107 VAL A O 1
ATOM 776 N N . ASP A 1 108 ? -2.004 -2.106 -6.047 1.00 97.25 108 ASP A N 1
ATOM 777 C CA . ASP A 1 108 ? -1.283 -1.438 -7.120 1.00 97.25 108 ASP A CA 1
ATOM 778 C C . ASP A 1 108 ? -1.492 -2.112 -8.485 1.00 97.25 108 ASP A C 1
ATOM 780 O O . ASP A 1 108 ? -1.097 -3.268 -8.699 1.00 97.25 108 ASP A O 1
ATOM 784 N N . GLY A 1 109 ? -2.136 -1.378 -9.392 1.00 97.06 109 GLY A N 1
ATOM 785 C CA . GLY A 1 109 ? -2.298 -1.726 -10.798 1.00 97.06 109 GLY A CA 1
ATOM 786 C C . GLY A 1 109 ? -1.575 -0.772 -11.743 1.00 97.06 109 GLY A C 1
ATOM 787 O O . GLY A 1 109 ? -1.965 -0.702 -12.906 1.00 97.06 109 GLY A O 1
ATOM 788 N N . THR A 1 110 ? -0.554 -0.045 -11.269 1.00 96.62 110 THR A N 1
ATOM 789 C CA . THR A 1 110 ? 0.054 1.093 -11.985 1.00 96.62 110 THR A CA 1
ATOM 790 C C . THR A 1 110 ? 0.565 0.717 -13.377 1.00 96.62 110 THR A C 1
ATOM 792 O O . THR A 1 110 ? 0.400 1.494 -14.312 1.00 96.62 110 THR A O 1
ATOM 795 N N . PHE A 1 111 ? 1.165 -0.470 -13.527 1.00 97.31 111 PHE A N 1
ATOM 796 C CA . PHE A 1 111 ? 1.719 -0.941 -14.799 1.00 97.31 111 PHE A CA 1
ATOM 797 C C . PHE A 1 111 ? 1.258 -2.363 -15.118 1.00 97.31 111 PHE A C 1
ATOM 799 O O . PHE A 1 111 ? 1.369 -3.275 -14.291 1.00 97.31 111 PHE A O 1
ATOM 806 N N . TRP A 1 112 ? 0.805 -2.591 -16.348 1.00 97.25 112 TRP A N 1
ATOM 807 C CA . TRP A 1 112 ? 0.471 -3.915 -16.856 1.00 97.25 112 TRP A CA 1
ATOM 808 C C . TRP A 1 112 ? 1.723 -4.749 -17.145 1.00 97.25 112 TRP A C 1
ATOM 810 O O . TRP A 1 112 ? 1.788 -5.907 -16.716 1.00 97.25 112 TRP A O 1
ATOM 820 N N . THR A 1 113 ? 2.722 -4.195 -17.844 1.00 97.69 113 THR A N 1
ATOM 821 C CA . THR A 1 113 ? 4.028 -4.846 -18.093 1.00 97.69 113 THR A CA 1
ATOM 822 C C . THR A 1 113 ? 5.183 -4.052 -17.491 1.00 97.69 113 THR A C 1
ATOM 824 O O . THR A 1 113 ? 5.080 -2.854 -17.258 1.00 97.69 113 THR A O 1
ATOM 827 N N . ASP A 1 114 ? 6.307 -4.723 -17.228 1.00 97.62 114 ASP A N 1
ATOM 828 C CA . ASP A 1 114 ? 7.476 -4.086 -16.601 1.00 97.62 114 ASP A CA 1
ATOM 829 C C . ASP A 1 114 ? 8.079 -2.969 -17.466 1.00 97.62 114 ASP A C 1
ATOM 831 O O . ASP A 1 114 ? 8.585 -1.974 -16.967 1.00 97.62 114 ASP A O 1
ATOM 835 N N . ASP A 1 115 ? 7.992 -3.119 -18.783 1.00 96.81 115 ASP A N 1
ATOM 836 C CA . ASP A 1 115 ? 8.518 -2.196 -19.784 1.00 96.81 115 ASP A CA 1
ATOM 837 C C . ASP A 1 115 ? 7.462 -1.221 -20.328 1.00 96.81 115 ASP A C 1
ATOM 839 O O . ASP A 1 115 ? 7.700 -0.570 -21.346 1.00 96.81 115 ASP A O 1
ATOM 843 N N . GLU A 1 116 ? 6.292 -1.116 -19.690 1.00 96.19 116 GLU A N 1
ATOM 844 C CA . GLU A 1 116 ? 5.157 -0.352 -20.219 1.00 96.19 116 GLU A CA 1
ATOM 845 C C . GLU A 1 116 ? 5.512 1.109 -20.503 1.00 96.19 116 GLU A C 1
ATOM 847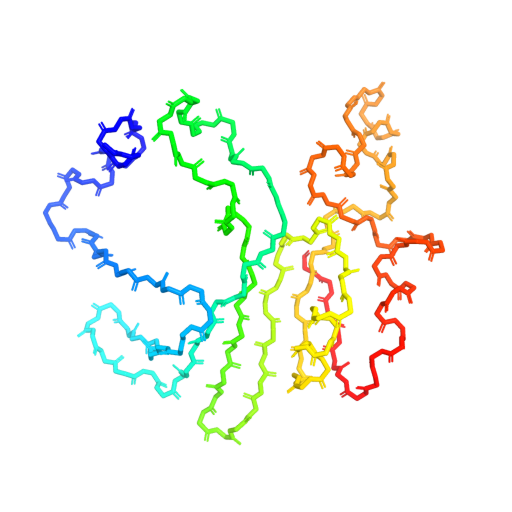 O O . GLU A 1 116 ? 5.261 1.593 -21.606 1.00 96.19 116 GLU A O 1
ATOM 852 N N . LEU A 1 117 ? 6.178 1.785 -19.563 1.00 93.75 117 LEU A N 1
ATOM 853 C CA . LEU A 1 117 ? 6.594 3.175 -19.744 1.00 93.75 117 LEU A CA 1
ATOM 854 C C . LEU A 1 117 ? 7.563 3.327 -20.928 1.00 93.75 117 LEU A C 1
ATOM 856 O O . LEU A 1 117 ? 7.397 4.217 -21.755 1.00 93.75 117 LEU A O 1
ATOM 860 N N . VAL A 1 118 ? 8.529 2.410 -21.058 1.00 95.12 118 VAL A N 1
ATOM 861 C CA . VAL A 1 118 ? 9.488 2.398 -22.176 1.00 95.12 118 VAL A CA 1
ATOM 862 C C . VAL A 1 118 ? 8.772 2.166 -23.507 1.00 95.12 118 VAL A C 1
ATOM 864 O O . VAL A 1 118 ? 9.117 2.788 -24.508 1.00 95.12 118 VAL A O 1
ATOM 867 N N . ARG A 1 119 ? 7.763 1.292 -23.535 1.00 94.69 119 ARG A N 1
ATOM 868 C CA . ARG A 1 119 ? 6.993 0.982 -24.746 1.00 94.69 119 ARG A CA 1
ATOM 869 C C . ARG A 1 119 ? 6.072 2.117 -25.180 1.00 94.69 119 ARG A C 1
ATOM 871 O O . ARG A 1 119 ? 5.898 2.299 -26.382 1.00 94.69 119 ARG A O 1
ATOM 878 N N . VAL A 1 120 ? 5.465 2.827 -24.231 1.00 93.94 120 VAL A N 1
ATOM 879 C CA . VAL A 1 120 ? 4.513 3.912 -24.511 1.00 93.94 120 VAL A CA 1
ATOM 880 C C . VAL A 1 120 ? 5.242 5.214 -24.839 1.00 93.94 120 VAL A C 1
ATOM 882 O O . VAL A 1 120 ? 4.928 5.846 -25.845 1.00 93.94 120 VAL A O 1
ATOM 885 N N . GLU A 1 121 ? 6.244 5.587 -24.043 1.00 91.81 121 GLU A N 1
ATOM 886 C CA . GLU A 1 121 ? 6.935 6.879 -24.162 1.00 91.81 121 GLU A CA 1
ATOM 887 C C . GLU A 1 121 ? 8.233 6.795 -24.989 1.00 91.81 121 GLU A C 1
ATOM 889 O O . GLU A 1 121 ? 8.802 7.813 -25.377 1.00 91.81 121 GLU A O 1
ATOM 894 N N . GLY A 1 122 ? 8.736 5.588 -25.277 1.00 89.38 122 GLY A N 1
ATOM 895 C CA . GLY A 1 122 ? 9.994 5.361 -26.006 1.00 89.38 122 GLY A CA 1
ATOM 896 C C . GLY A 1 122 ? 11.263 5.548 -25.162 1.00 89.38 122 GLY A C 1
ATOM 897 O O . GLY A 1 122 ? 12.370 5.278 -25.627 1.00 89.38 122 GLY A O 1
ATOM 898 N N . PHE A 1 123 ? 11.115 5.996 -23.918 1.00 86.12 123 PHE A N 1
ATOM 899 C CA . PHE A 1 123 ? 12.166 6.146 -22.916 1.00 86.12 123 PHE A CA 1
ATOM 900 C C . PHE A 1 123 ? 11.543 6.010 -21.524 1.00 86.12 123 PHE A C 1
ATOM 902 O O . PHE A 1 123 ? 10.337 6.161 -21.354 1.00 86.12 123 PHE A O 1
ATOM 909 N N . GLY A 1 124 ? 12.354 5.737 -20.506 1.00 89.62 124 GLY A N 1
ATOM 910 C CA . GLY A 1 124 ? 11.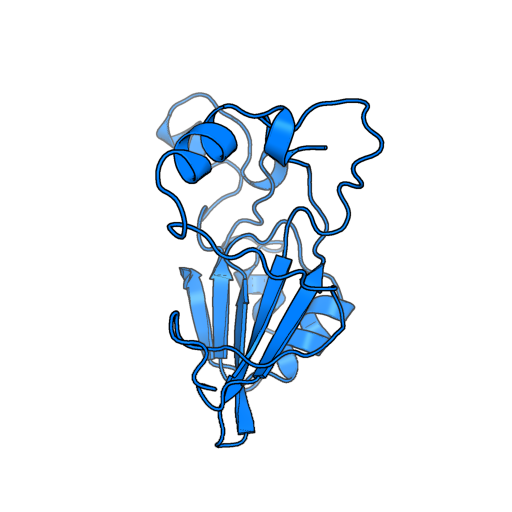865 5.631 -19.136 1.00 89.62 124 GLY A CA 1
ATOM 911 C C . GLY A 1 124 ? 12.574 4.546 -18.348 1.00 89.62 124 GLY A C 1
ATOM 912 O O . GLY A 1 124 ? 13.569 3.974 -18.790 1.00 89.62 124 GLY A O 1
ATOM 913 N N . LYS A 1 125 ? 12.050 4.300 -17.153 1.00 93.38 125 LYS A N 1
ATOM 914 C CA . LYS A 1 125 ? 12.480 3.229 -16.258 1.00 93.38 125 LYS A CA 1
ATOM 915 C C . LYS A 1 125 ? 11.510 2.055 -16.354 1.00 93.38 125 LYS A C 1
ATOM 917 O O . LYS A 1 125 ? 10.359 2.254 -16.746 1.00 93.38 125 LYS A O 1
ATOM 922 N N . LEU A 1 126 ? 11.962 0.863 -15.973 1.00 95.75 126 LEU A N 1
ATOM 923 C CA . LEU A 1 126 ? 11.057 -0.268 -15.785 1.00 95.75 126 LEU A CA 1
ATOM 924 C C . LEU A 1 126 ? 10.162 -0.019 -14.566 1.00 95.75 126 LEU A C 1
ATOM 926 O O . LEU A 1 126 ? 10.566 0.693 -13.643 1.00 95.75 126 LEU A O 1
ATOM 930 N N . ALA A 1 127 ? 8.976 -0.625 -14.527 1.00 95.62 127 ALA A N 1
ATOM 931 C CA . ALA A 1 127 ? 8.060 -0.530 -13.390 1.00 95.62 127 ALA A CA 1
ATOM 932 C C . ALA A 1 127 ? 8.775 -0.903 -12.079 1.00 95.62 127 ALA A C 1
ATOM 934 O O . ALA A 1 127 ? 8.699 -0.176 -11.083 1.00 95.62 127 ALA A O 1
ATOM 935 N N . ARG A 1 128 ? 9.574 -1.977 -12.110 1.00 94.75 128 ARG A N 1
ATOM 936 C CA . ARG A 1 128 ? 10.368 -2.430 -10.957 1.00 94.75 128 ARG A CA 1
ATOM 937 C C . ARG A 1 128 ? 11.403 -1.406 -10.491 1.00 94.75 128 ARG A C 1
ATOM 939 O O . ARG A 1 128 ? 11.590 -1.248 -9.287 1.00 94.75 128 ARG A O 1
ATOM 946 N N . ASP A 1 129 ? 12.028 -0.675 -11.411 1.00 92.62 129 ASP A N 1
ATOM 947 C CA . ASP A 1 129 ? 13.052 0.336 -11.096 1.00 92.62 129 ASP A CA 1
ATOM 948 C C . ASP A 1 129 ? 12.479 1.563 -10.372 1.00 92.62 129 ASP A C 1
ATOM 950 O O . ASP A 1 129 ? 13.225 2.359 -9.792 1.00 92.62 129 ASP A O 1
ATOM 954 N N . ILE A 1 130 ? 11.160 1.748 -10.437 1.00 91.56 130 ILE A N 1
ATOM 955 C CA . ILE A 1 130 ? 10.433 2.821 -9.751 1.00 91.56 130 ILE A CA 1
ATOM 956 C C . ILE A 1 130 ? 9.508 2.298 -8.649 1.00 91.56 130 ILE A C 1
ATOM 958 O O . ILE A 1 130 ? 8.696 3.056 -8.130 1.00 91.56 130 ILE A O 1
ATOM 962 N N . GLY A 1 131 ? 9.680 1.037 -8.237 1.00 91.69 131 GLY A N 1
ATOM 963 C CA . GLY A 1 131 ? 9.029 0.485 -7.049 1.00 91.69 131 GLY A CA 1
ATOM 964 C C . GLY A 1 131 ? 7.649 -0.127 -7.286 1.00 91.69 131 GLY A C 1
ATOM 965 O O . GLY A 1 131 ? 6.887 -0.248 -6.330 1.00 91.69 131 GLY A O 1
ATOM 966 N N . HIS A 1 132 ? 7.343 -0.541 -8.518 1.00 95.25 132 HIS A N 1
ATOM 967 C CA . HIS A 1 132 ? 6.071 -1.167 -8.876 1.00 95.25 132 HIS A CA 1
ATOM 968 C C . HIS A 1 132 ? 6.266 -2.579 -9.443 1.00 95.25 132 HIS A C 1
ATOM 970 O O . HIS A 1 132 ? 7.069 -2.819 -10.347 1.00 95.25 132 HIS A O 1
ATOM 976 N N . LEU A 1 133 ? 5.497 -3.534 -8.927 1.00 96.56 133 LEU A N 1
ATOM 977 C CA . LEU A 1 133 ? 5.392 -4.888 -9.454 1.00 96.56 133 LEU A CA 1
ATOM 978 C C . LEU A 1 133 ? 4.347 -4.897 -10.582 1.00 96.56 133 LEU A C 1
ATOM 980 O O . LEU A 1 133 ? 3.173 -4.659 -10.297 1.00 96.56 133 LEU A O 1
ATOM 984 N N . PRO A 1 134 ? 4.716 -5.220 -11.836 1.00 97.81 134 PRO A N 1
ATOM 985 C CA . PRO A 1 134 ? 3.753 -5.247 -12.932 1.00 97.81 134 PRO A CA 1
ATOM 986 C C . PRO A 1 134 ? 2.628 -6.260 -12.694 1.00 97.81 134 PRO A C 1
ATOM 988 O O . PRO A 1 134 ? 2.823 -7.298 -12.048 1.00 97.81 134 PRO A O 1
ATOM 991 N N . VAL A 1 135 ? 1.453 -5.979 -13.259 1.00 98.00 135 VAL A N 1
ATOM 992 C CA . VAL A 1 135 ? 0.273 -6.847 -13.140 1.00 98.00 135 VAL A CA 1
ATOM 993 C C . VAL A 1 135 ? 0.492 -8.190 -13.834 1.00 98.00 135 VAL A C 1
ATOM 995 O O . VAL A 1 135 ? 0.217 -9.242 -13.251 1.00 98.00 135 VAL A O 1
ATOM 998 N N . SER A 1 136 ? 0.996 -8.170 -15.066 1.00 97.75 136 SER A N 1
ATOM 999 C CA . SER A 1 136 ? 1.114 -9.353 -15.922 1.00 97.75 136 SER A CA 1
ATOM 1000 C C . SER A 1 136 ? 2.463 -10.078 -15.808 1.00 97.75 136 SER A C 1
ATOM 1002 O O . SER A 1 136 ? 3.409 -9.611 -15.175 1.00 97.75 136 SER A O 1
ATOM 1004 N N . GLY A 1 137 ? 2.554 -11.242 -16.459 1.00 96.19 137 GLY A N 1
ATOM 1005 C CA . GLY A 1 137 ? 3.747 -12.090 -16.477 1.00 96.19 137 GLY A CA 1
ATOM 1006 C C . GLY A 1 137 ? 3.768 -13.138 -15.362 1.00 96.19 137 GLY A C 1
ATOM 1007 O O . GLY A 1 137 ? 3.004 -13.069 -14.401 1.00 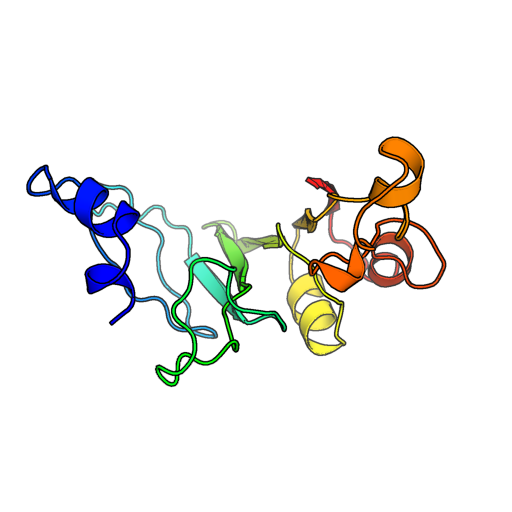96.19 137 GLY A O 1
ATOM 1008 N N . ALA A 1 138 ? 4.655 -14.129 -15.496 1.00 95.06 138 ALA A N 1
ATOM 1009 C CA . ALA A 1 138 ? 4.781 -15.230 -14.532 1.00 95.06 138 ALA A CA 1
ATOM 1010 C C . ALA A 1 138 ? 5.184 -14.743 -13.128 1.00 95.06 138 ALA A C 1
ATOM 1012 O O . ALA A 1 138 ? 4.715 -15.268 -12.125 1.00 95.06 138 ALA A O 1
ATOM 1013 N N . GLU A 1 139 ? 5.986 -13.677 -13.075 1.00 94.44 139 GLU A N 1
ATOM 1014 C CA . GLU A 1 139 ? 6.427 -13.022 -11.840 1.00 94.44 139 GLU A CA 1
ATOM 1015 C C . GLU A 1 139 ? 5.638 -11.738 -11.530 1.00 94.44 139 GLU A C 1
ATOM 1017 O O . GLU A 1 139 ? 6.093 -10.914 -10.732 1.00 94.44 139 GLU A O 1
ATOM 1022 N N . GLY A 1 140 ? 4.492 -11.538 -12.186 1.00 96.75 140 GLY A N 1
ATOM 1023 C CA . GLY A 1 140 ? 3.605 -10.396 -11.975 1.00 96.75 140 GLY A CA 1
ATOM 1024 C C . GLY A 1 140 ? 2.701 -10.564 -10.759 1.00 96.75 140 GLY A C 1
ATOM 1025 O O . GLY A 1 140 ? 2.521 -11.668 -10.230 1.00 96.75 140 GLY A O 1
ATOM 1026 N N . SER A 1 141 ? 2.097 -9.465 -10.314 1.00 96.38 141 SER A N 1
ATOM 1027 C CA . SER A 1 141 ? 1.206 -9.477 -9.153 1.00 96.38 141 SER A CA 1
ATOM 1028 C C . SER A 1 141 ? -0.011 -10.385 -9.372 1.00 96.38 141 SER A C 1
ATOM 1030 O O . SER A 1 141 ? -0.401 -11.093 -8.445 1.00 96.38 141 SER A O 1
ATOM 1032 N N . LEU A 1 142 ? -0.546 -10.479 -10.597 1.00 95.88 142 LEU A N 1
ATOM 1033 C CA . LEU A 1 142 ? -1.696 -11.341 -10.897 1.00 95.88 142 LEU A CA 1
ATOM 1034 C C . LEU A 1 142 ? -1.379 -12.820 -10.636 1.00 95.88 142 LEU A C 1
ATOM 1036 O O . LEU A 1 142 ? -2.171 -13.529 -10.011 1.00 95.88 142 LEU A O 1
ATOM 1040 N N . ALA A 1 143 ? -0.204 -13.276 -11.078 1.00 95.38 143 ALA A N 1
ATOM 1041 C CA . ALA A 1 143 ? 0.251 -14.643 -10.860 1.00 95.38 143 ALA A CA 1
ATOM 1042 C C . ALA A 1 143 ? 0.510 -14.901 -9.370 1.00 95.38 143 ALA A C 1
ATOM 1044 O O . ALA A 1 143 ? 0.020 -15.893 -8.826 1.00 95.38 143 ALA A O 1
ATOM 1045 N N . LYS A 1 144 ? 1.187 -13.973 -8.681 1.00 93.62 144 LYS A N 1
ATOM 1046 C CA . LYS A 1 144 ? 1.501 -14.100 -7.247 1.00 93.62 144 LYS A CA 1
ATOM 1047 C C . LYS A 1 144 ? 0.253 -14.101 -6.361 1.00 93.62 144 LYS A C 1
ATOM 1049 O O . LYS A 1 144 ? 0.184 -14.871 -5.408 1.00 93.62 144 LYS A O 1
ATOM 1054 N N . PHE A 1 145 ? -0.762 -13.303 -6.690 1.00 92.00 145 PHE A N 1
ATOM 1055 C CA . PHE A 1 145 ? -2.014 -13.270 -5.932 1.00 92.00 145 PHE A CA 1
ATOM 1056 C C . PHE A 1 145 ? -3.003 -14.365 -6.319 1.00 92.00 145 PHE A C 1
ATOM 1058 O O . PHE A 1 145 ? -3.977 -14.564 -5.589 1.00 92.00 145 PHE A O 1
ATOM 1065 N N . SER A 1 146 ? -2.796 -15.096 -7.418 1.00 89.75 146 SER A N 1
ATOM 1066 C CA . SER A 1 146 ? -3.707 -16.173 -7.840 1.00 89.75 146 SER A CA 1
ATOM 1067 C C . SER A 1 146 ? -3.935 -17.222 -6.739 1.00 89.75 146 SER A C 1
ATOM 1069 O O . SER A 1 146 ? -5.051 -17.713 -6.585 1.00 89.75 146 SER A O 1
ATOM 1071 N N . GLY A 1 147 ? -2.916 -17.468 -5.909 1.00 81.88 147 GLY A N 1
ATOM 1072 C CA . GLY A 1 147 ? -2.938 -18.430 -4.808 1.00 81.88 147 GLY A CA 1
ATOM 1073 C C . GLY A 1 147 ? -3.566 -17.952 -3.496 1.00 81.88 147 GLY A C 1
ATOM 1074 O O . GLY A 1 147 ? -3.579 -18.733 -2.556 1.00 81.88 147 GLY A O 1
ATOM 1075 N N . VAL A 1 148 ? -4.074 -16.715 -3.393 1.00 84.31 148 VAL A N 1
ATOM 1076 C CA . VAL A 1 148 ? -4.742 -16.209 -2.172 1.00 84.31 148 VAL A CA 1
ATOM 1077 C C . VAL A 1 148 ? -6.253 -16.485 -2.266 1.00 84.31 148 VAL A C 1
ATOM 1079 O O . VAL A 1 148 ? -6.956 -15.726 -2.940 1.00 84.31 148 VAL A O 1
ATOM 1082 N N . PRO A 1 149 ? -6.792 -17.578 -1.698 1.00 72.75 149 PRO A N 1
ATOM 1083 C CA . PRO A 1 149 ? -8.197 -17.928 -1.879 1.00 72.75 149 PRO A CA 1
ATOM 1084 C C . PRO A 1 149 ? -9.119 -16.965 -1.111 1.00 72.75 149 PRO A C 1
ATOM 1086 O O . PRO A 1 149 ? -8.709 -16.333 -0.148 1.00 72.75 149 PRO A O 1
ATOM 1089 N N . THR A 1 150 ? -10.392 -16.884 -1.509 1.00 68.25 150 THR A N 1
ATOM 1090 C CA . THR A 1 150 ? -11.506 -16.210 -0.789 1.00 68.25 150 THR A CA 1
ATOM 1091 C C . THR A 1 150 ? -11.501 -14.680 -0.684 1.00 68.25 150 THR A C 1
ATOM 1093 O O . THR A 1 150 ? -12.549 -14.097 -0.411 1.00 68.25 150 THR A O 1
ATOM 1096 N N . THR A 1 151 ? -10.395 -14.013 -1.004 1.00 79.81 151 THR A N 1
ATOM 1097 C CA . THR A 1 151 ? -10.304 -12.547 -0.975 1.00 79.81 151 THR A CA 1
ATOM 1098 C C . THR A 1 151 ? -10.685 -11.915 -2.314 1.00 79.81 151 THR A C 1
ATOM 1100 O O . THR A 1 151 ? -10.143 -12.283 -3.364 1.00 79.81 151 THR A O 1
ATOM 1103 N N . ARG A 1 152 ? -11.569 -10.907 -2.303 1.00 94.44 152 ARG A N 1
ATOM 1104 C CA . ARG A 1 152 ? -11.828 -10.082 -3.495 1.00 94.44 152 ARG A CA 1
ATOM 1105 C C . ARG A 1 152 ? -10.611 -9.198 -3.769 1.00 94.44 152 ARG A C 1
ATOM 1107 O O . ARG A 1 152 ? -10.237 -8.405 -2.915 1.00 94.44 152 ARG A O 1
ATOM 1114 N N . LYS A 1 153 ? -10.009 -9.299 -4.953 1.00 94.50 153 LYS A N 1
ATOM 1115 C CA . LYS A 1 153 ? -8.832 -8.503 -5.343 1.00 94.50 153 LYS A CA 1
ATOM 1116 C C . LYS A 1 153 ? -9.224 -7.502 -6.415 1.00 94.50 153 LYS A C 1
ATOM 1118 O O . LYS A 1 153 ? -9.901 -7.875 -7.374 1.00 94.50 153 LYS A O 1
ATOM 1123 N N . ILE A 1 154 ? -8.832 -6.250 -6.233 1.00 96.94 154 ILE A N 1
ATOM 1124 C CA . ILE A 1 154 ? -9.158 -5.145 -7.131 1.00 96.94 154 ILE A CA 1
ATOM 1125 C C . ILE A 1 154 ? -7.874 -4.358 -7.368 1.00 96.94 154 ILE A C 1
ATOM 1127 O O . ILE A 1 154 ? -7.253 -3.897 -6.414 1.00 96.94 154 ILE A O 1
ATOM 1131 N N . TYR A 1 155 ? -7.491 -4.226 -8.633 1.00 97.25 155 TYR A N 1
ATOM 1132 C CA . TYR A 1 155 ? -6.421 -3.323 -9.033 1.00 97.25 155 TYR A CA 1
ATOM 1133 C C . TYR A 1 155 ? -6.928 -1.881 -9.020 1.00 97.25 155 TYR A C 1
ATOM 1135 O O . TYR A 1 155 ? -8.048 -1.634 -9.481 1.00 97.25 155 TYR A O 1
ATOM 1143 N N . ILE A 1 156 ? -6.129 -0.970 -8.469 1.00 95.19 156 ILE A N 1
ATOM 1144 C CA . ILE A 1 156 ? -6.410 0.471 -8.384 1.00 95.19 156 ILE A CA 1
ATOM 1145 C C . ILE A 1 156 ? -5.323 1.295 -9.063 1.00 95.19 156 ILE A C 1
ATOM 1147 O O . ILE A 1 156 ? -4.179 0.790 -9.157 1.00 95.19 156 ILE A O 1
#